Protein AF-A0A843L4I6-F1 (afdb_monomer)

pLDDT: mean 90.09, std 7.38, range [61.28, 97.88]

Structure (mmCIF, N/CA/C/O backbone):
data_AF-A0A843L4I6-F1
#
_entry.id   AF-A0A843L4I6-F1
#
loop_
_atom_site.group_PDB
_atom_site.id
_atom_site.type_symbol
_atom_site.label_atom_id
_atom_site.label_alt_id
_atom_site.label_comp_id
_atom_site.label_asym_id
_atom_site.label_entity_id
_atom_site.label_seq_id
_atom_site.pdbx_PDB_ins_code
_atom_site.Cartn_x
_atom_site.Cartn_y
_atom_site.Cartn_z
_atom_site.occupancy
_atom_site.B_iso_or_equiv
_atom_site.auth_seq_id
_atom_site.auth_comp_id
_atom_site.auth_asym_id
_atom_site.auth_atom_id
_atom_site.pdbx_PDB_model_num
ATOM 1 N N . GLU A 1 1 ? 0.177 -5.993 15.134 1.00 61.28 1 GLU A N 1
ATOM 2 C CA . GLU A 1 1 ? -0.656 -5.266 16.119 1.00 61.28 1 GLU A CA 1
ATOM 3 C C . GLU A 1 1 ? 0.124 -4.258 16.969 1.00 61.28 1 GLU A C 1
ATOM 5 O O . GLU A 1 1 ? -0.193 -3.080 1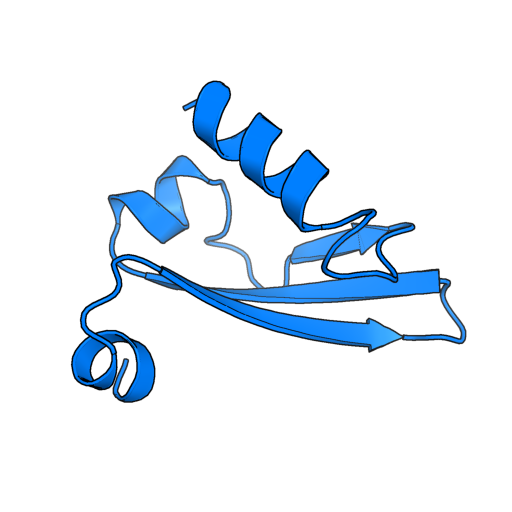6.912 1.00 61.28 1 GLU A O 1
ATOM 10 N N . ARG A 1 2 ? 1.198 -4.669 17.665 1.00 82.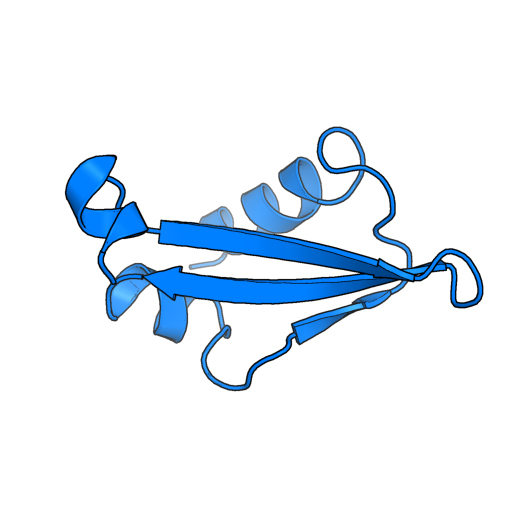94 2 ARG A N 1
ATOM 11 C CA . ARG A 1 2 ? 1.977 -3.799 18.576 1.00 82.94 2 ARG A CA 1
ATOM 12 C C . ARG A 1 2 ? 2.410 -2.446 17.985 1.00 82.94 2 ARG A C 1
ATOM 14 O O . ARG A 1 2 ? 2.239 -1.427 18.641 1.00 82.94 2 ARG A O 1
ATOM 21 N N . LEU A 1 3 ? 2.940 -2.427 16.756 1.00 86.06 3 LEU A N 1
ATOM 22 C CA . LEU A 1 3 ? 3.363 -1.185 16.087 1.00 86.06 3 LEU A CA 1
ATOM 23 C C . LEU A 1 3 ? 2.171 -0.281 15.746 1.00 86.06 3 LEU A C 1
ATOM 25 O O . LEU A 1 3 ? 2.197 0.902 16.053 1.00 86.06 3 LEU A O 1
ATOM 29 N N . ARG A 1 4 ? 1.100 -0.843 15.180 1.00 88.38 4 ARG A N 1
ATOM 30 C CA . ARG A 1 4 ? -0.114 -0.097 14.826 1.00 88.38 4 ARG A CA 1
ATOM 31 C C . ARG A 1 4 ? -0.675 0.666 16.034 1.00 88.38 4 ARG A C 1
ATOM 33 O O . ARG A 1 4 ? -0.909 1.866 15.941 1.00 88.38 4 ARG A O 1
ATOM 40 N N . THR A 1 5 ? -0.810 -0.019 17.171 1.00 85.88 5 THR A N 1
ATOM 41 C CA . THR A 1 5 ? -1.290 0.581 18.425 1.00 85.88 5 THR A CA 1
ATOM 42 C C . THR A 1 5 ? -0.317 1.623 18.971 1.00 85.88 5 THR A C 1
ATOM 44 O O . THR A 1 5 ? -0.750 2.690 19.388 1.00 85.88 5 THR A O 1
ATOM 47 N N . ALA A 1 6 ? 0.993 1.354 18.934 1.00 91.06 6 ALA A N 1
ATOM 48 C CA . ALA A 1 6 ? 2.004 2.289 19.430 1.00 91.06 6 ALA A CA 1
ATOM 49 C C . ALA A 1 6 ? 2.040 3.610 18.642 1.00 91.06 6 ALA A C 1
ATOM 51 O O . ALA A 1 6 ? 2.274 4.662 19.227 1.00 91.06 6 ALA A O 1
ATOM 52 N N . PHE A 1 7 ? 1.799 3.555 17.331 1.00 88.88 7 PHE A N 1
ATOM 53 C CA . PHE A 1 7 ? 1.773 4.736 16.466 1.00 88.88 7 PHE A CA 1
ATOM 54 C C . PHE A 1 7 ? 0.381 5.370 16.329 1.00 88.88 7 PHE A C 1
ATOM 56 O O . PHE A 1 7 ? 0.267 6.413 15.694 1.00 88.88 7 PHE A O 1
ATOM 63 N N . GLY A 1 8 ? -0.665 4.769 16.910 1.00 89.12 8 GLY A N 1
ATOM 64 C CA . GLY A 1 8 ? -2.032 5.292 16.837 1.00 89.12 8 GLY A CA 1
ATOM 65 C C . GLY A 1 8 ? -2.569 5.396 15.406 1.00 89.12 8 GLY A C 1
ATOM 66 O O . GLY A 1 8 ? -3.260 6.357 15.090 1.00 89.12 8 GLY A O 1
ATOM 67 N N . VAL A 1 9 ? -2.213 4.446 14.535 1.00 89.25 9 VAL A N 1
ATOM 68 C CA . VAL A 1 9 ? -2.610 4.450 13.116 1.00 89.25 9 VAL A CA 1
ATOM 69 C C . VAL A 1 9 ? -3.666 3.387 12.817 1.00 89.25 9 VAL A C 1
ATOM 71 O O . VAL A 1 9 ? -3.680 2.312 13.421 1.00 89.25 9 VAL A O 1
ATOM 74 N N . ASP A 1 10 ? -4.524 3.653 11.835 1.00 86.62 10 ASP A N 1
ATOM 75 C CA . ASP A 1 10 ? -5.544 2.694 11.379 1.00 86.62 10 ASP A CA 1
ATOM 76 C C . ASP A 1 10 ? -4.914 1.532 10.601 1.00 86.62 10 ASP A C 1
ATOM 78 O O . ASP A 1 10 ? -5.327 0.377 10.712 1.00 86.62 10 ASP A O 1
ATOM 82 N N . CYS A 1 11 ? -3.842 1.843 9.870 1.00 88.62 11 CYS A N 1
ATOM 83 C CA . CYS A 1 11 ? -3.104 0.928 9.017 1.00 88.62 11 CYS A CA 1
ATOM 84 C C . CYS A 1 11 ? -1.600 1.047 9.247 1.00 88.62 11 CYS A C 1
ATOM 86 O O . CYS A 1 11 ? -1.049 2.145 9.325 1.00 88.62 11 CYS A O 1
ATOM 88 N N . PHE A 1 12 ? -0.914 -0.088 9.241 1.00 92.50 12 PHE A N 1
ATOM 89 C CA . PHE A 1 12 ? 0.535 -0.171 9.179 1.00 92.50 12 PHE A CA 1
ATOM 90 C C . PHE A 1 12 ? 0.937 -1.072 8.012 1.00 92.50 12 PHE A C 1
ATOM 92 O O . PHE A 1 12 ? 0.445 -2.193 7.906 1.00 92.50 12 PHE A O 1
ATOM 99 N N . PHE A 1 13 ? 1.842 -0.599 7.156 1.00 92.69 13 PHE A N 1
ATOM 100 C CA . PHE A 1 13 ? 2.284 -1.319 5.962 1.00 92.69 13 PHE A CA 1
ATOM 101 C C . PHE A 1 13 ? 3.778 -1.620 6.016 1.00 92.69 13 PHE A C 1
ATOM 103 O O . PHE A 1 13 ? 4.570 -0.772 6.430 1.00 92.69 13 PHE A O 1
ATOM 110 N N . ALA A 1 14 ? 4.162 -2.799 5.538 1.00 94.94 14 ALA A N 1
ATOM 111 C CA . ALA A 1 14 ? 5.546 -3.167 5.284 1.00 94.94 14 ALA A CA 1
ATOM 112 C C . ALA A 1 14 ? 5.699 -3.550 3.808 1.00 94.94 14 ALA A C 1
ATOM 114 O O . ALA A 1 14 ? 4.951 -4.382 3.302 1.00 94.94 14 ALA A O 1
ATOM 115 N N . LEU A 1 15 ? 6.659 -2.920 3.131 1.00 96.12 15 LEU A N 1
ATOM 116 C CA . LEU A 1 15 ? 7.023 -3.211 1.747 1.00 96.12 15 LEU A CA 1
ATOM 117 C C . LEU A 1 15 ? 8.358 -3.950 1.743 1.00 96.12 15 LEU A C 1
ATOM 119 O O . LEU A 1 15 ? 9.360 -3.409 2.214 1.00 96.12 15 LEU A O 1
ATOM 123 N N . PHE A 1 16 ? 8.365 -5.158 1.192 1.00 97.56 16 PHE A N 1
ATOM 124 C CA . PHE A 1 16 ? 9.575 -5.930 0.940 1.00 97.56 16 PHE A CA 1
ATOM 125 C C . PHE A 1 16 ? 9.884 -5.857 -0.548 1.00 97.56 16 PHE A C 1
ATOM 127 O O . PHE A 1 16 ? 9.199 -6.461 -1.364 1.00 97.56 16 PHE A O 1
ATOM 134 N N . THR A 1 17 ? 10.881 -5.057 -0.912 1.00 97.38 17 THR A N 1
ATOM 135 C CA . THR A 1 17 ? 11.232 -4.816 -2.313 1.00 97.38 17 THR A CA 1
ATOM 136 C C . THR A 1 17 ? 12.208 -5.869 -2.822 1.00 97.38 17 THR A C 1
ATOM 138 O O . THR A 1 17 ? 13.306 -6.008 -2.283 1.00 97.38 17 THR A O 1
ATOM 141 N N . ASN A 1 18 ? 11.834 -6.558 -3.899 1.00 96.75 18 ASN A N 1
ATOM 142 C CA . ASN A 1 18 ? 12.713 -7.434 -4.657 1.00 96.75 18 ASN A CA 1
ATOM 143 C C . ASN A 1 18 ? 13.244 -6.703 -5.899 1.00 96.75 18 ASN A C 1
ATOM 145 O O . ASN A 1 18 ? 12.530 -6.486 -6.878 1.00 96.75 18 ASN A O 1
ATOM 149 N N . ILE A 1 19 ? 14.530 -6.357 -5.866 1.00 95.94 19 ILE A N 1
ATOM 150 C CA . ILE A 1 19 ? 15.216 -5.679 -6.973 1.00 95.94 19 ILE A CA 1
ATOM 151 C C . ILE A 1 19 ? 15.414 -6.565 -8.206 1.00 95.94 19 ILE A C 1
ATOM 153 O O . ILE A 1 19 ? 15.513 -6.037 -9.307 1.00 95.94 19 ILE A O 1
ATOM 157 N N . PHE A 1 20 ? 15.461 -7.890 -8.045 1.00 97.25 20 PHE A N 1
ATOM 158 C CA . PHE A 1 20 ? 15.643 -8.814 -9.168 1.00 97.25 20 PHE A CA 1
ATOM 159 C C . PHE A 1 20 ? 14.362 -8.979 -9.980 1.00 97.25 20 PHE A C 1
ATOM 161 O O . PHE A 1 20 ? 14.415 -9.205 -11.185 1.00 97.25 20 PHE A O 1
ATOM 168 N N . GLU A 1 21 ? 13.215 -8.837 -9.323 1.00 96.56 21 GLU A N 1
ATOM 169 C CA . GLU A 1 21 ? 11.903 -9.009 -9.941 1.00 96.56 21 GLU A CA 1
ATOM 170 C C . GLU A 1 21 ? 11.190 -7.676 -10.209 1.00 96.56 21 GLU A C 1
ATOM 172 O O . GLU A 1 21 ? 10.078 -7.677 -10.721 1.00 96.56 21 GLU A O 1
ATOM 177 N N . ASN A 1 22 ? 11.819 -6.537 -9.891 1.00 97.12 22 ASN A N 1
ATOM 178 C CA . ASN A 1 22 ? 11.237 -5.196 -10.032 1.00 97.12 22 ASN A CA 1
ATOM 179 C C . ASN A 1 22 ? 9.840 -5.064 -9.397 1.00 97.12 22 ASN A C 1
ATOM 181 O O . ASN A 1 22 ? 8.918 -4.504 -9.995 1.00 97.12 22 ASN A O 1
ATOM 185 N N . ALA A 1 23 ? 9.684 -5.576 -8.177 1.00 97.50 23 ALA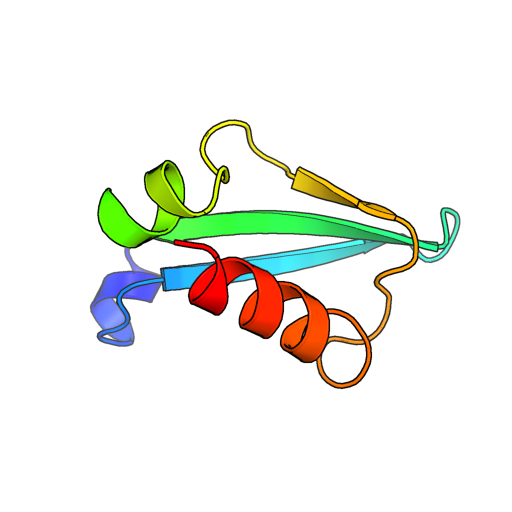 A N 1
ATOM 186 C CA . ALA A 1 23 ? 8.411 -5.567 -7.471 1.00 97.50 23 ALA A CA 1
ATOM 187 C C . ALA A 1 23 ? 8.579 -5.451 -5.951 1.00 97.50 23 ALA A C 1
ATOM 189 O O . ALA A 1 23 ? 9.662 -5.666 -5.400 1.00 97.50 23 ALA A O 1
ATOM 190 N N . SER A 1 24 ? 7.476 -5.165 -5.259 1.00 97.88 24 SER A N 1
ATOM 191 C CA . SER A 1 24 ? 7.397 -5.227 -3.797 1.00 97.88 24 SER A CA 1
ATOM 192 C C . SER A 1 24 ? 6.281 -6.148 -3.331 1.00 97.88 24 SER A C 1
ATOM 194 O O . SER A 1 24 ? 5.182 -6.114 -3.875 1.00 97.88 24 SER A O 1
ATOM 196 N N . ASP A 1 25 ? 6.524 -6.876 -2.249 1.00 97.56 25 ASP A N 1
ATOM 197 C CA . ASP A 1 25 ? 5.495 -7.590 -1.501 1.00 97.56 25 ASP A CA 1
ATOM 198 C C . ASP A 1 25 ? 4.992 -6.710 -0.352 1.00 97.56 25 ASP A C 1
ATOM 200 O O . ASP A 1 25 ? 5.770 -6.234 0.482 1.00 97.56 25 ASP A O 1
ATOM 204 N N . LEU A 1 26 ? 3.684 -6.452 -0.334 1.00 95.50 26 LEU A N 1
ATOM 205 C CA . LEU A 1 26 ? 3.021 -5.623 0.665 1.00 95.50 26 LEU A CA 1
ATOM 206 C C . LEU A 1 26 ? 2.377 -6.493 1.745 1.00 95.50 26 LEU A C 1
ATOM 208 O O . LEU A 1 26 ? 1.475 -7.284 1.466 1.00 95.50 26 LEU A O 1
ATOM 212 N N . PHE A 1 27 ? 2.773 -6.249 2.989 1.00 94.81 27 PHE A N 1
ATOM 213 C CA . PHE A 1 27 ? 2.065 -6.705 4.180 1.00 94.81 27 PHE A CA 1
ATOM 214 C C . PHE A 1 27 ? 1.351 -5.527 4.841 1.00 94.81 27 PHE A C 1
ATOM 216 O O . PHE A 1 27 ? 1.868 -4.407 4.877 1.00 94.81 27 PHE A O 1
ATOM 223 N N . ALA A 1 28 ? 0.173 -5.786 5.392 1.00 92.62 28 ALA A N 1
ATOM 224 C CA . ALA A 1 28 ? -0.704 -4.816 6.016 1.00 92.62 28 ALA A CA 1
ATOM 225 C C . ALA A 1 28 ? -1.198 -5.332 7.371 1.00 92.62 28 ALA A C 1
ATOM 227 O O . ALA A 1 28 ? -1.697 -6.447 7.500 1.00 92.62 28 ALA A O 1
ATOM 228 N N . ALA A 1 29 ? -1.110 -4.487 8.390 1.00 91.50 29 ALA A N 1
ATOM 229 C CA . ALA A 1 29 ? -1.763 -4.693 9.670 1.00 91.50 29 ALA A CA 1
ATOM 230 C C . ALA A 1 29 ? -2.696 -3.511 9.920 1.00 91.50 29 ALA A C 1
ATOM 232 O O . ALA A 1 29 ? -2.236 -2.381 10.062 1.00 91.50 29 ALA A O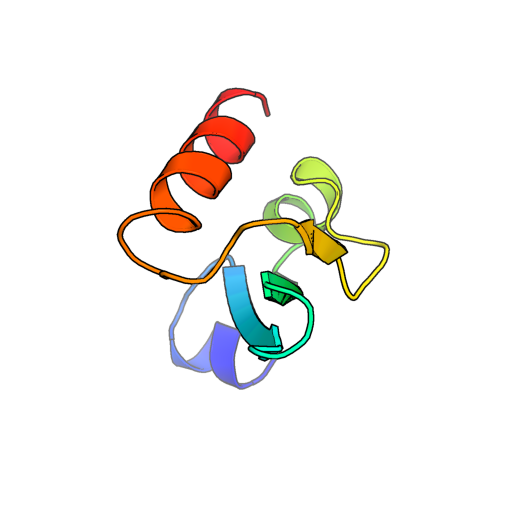 1
ATOM 233 N N . GLY A 1 30 ? -3.993 -3.764 10.003 1.00 87.81 30 GLY A N 1
ATOM 234 C CA . GLY A 1 30 ? -4.992 -2.724 10.198 1.00 87.81 30 GLY A CA 1
ATOM 235 C C . GLY A 1 30 ? -6.278 -3.283 10.774 1.00 87.81 30 GLY A C 1
ATOM 236 O O . GLY A 1 30 ? -6.389 -4.490 10.985 1.00 87.81 30 GLY A O 1
ATOM 237 N N . ASP A 1 31 ? -7.223 -2.397 11.054 1.00 84.12 31 ASP A N 1
ATOM 238 C CA . ASP A 1 31 ? -8.587 -2.807 11.367 1.00 84.12 31 ASP A CA 1
ATOM 239 C C . ASP A 1 31 ? -9.301 -3.398 10.133 1.00 84.12 31 ASP A C 1
ATOM 241 O O . ASP A 1 31 ? -8.743 -3.497 9.033 1.00 84.12 31 ASP A O 1
ATOM 245 N N . ASP A 1 32 ? -10.556 -3.807 10.311 1.00 78.75 32 ASP A N 1
ATOM 246 C CA . ASP A 1 32 ? -11.347 -4.400 9.232 1.00 78.75 32 ASP A CA 1
ATOM 247 C C . ASP A 1 32 ? -11.578 -3.411 8.072 1.00 78.75 32 ASP A C 1
ATOM 249 O O . ASP A 1 32 ? -11.613 -3.808 6.908 1.00 78.75 32 ASP A O 1
ATOM 253 N N . GLY A 1 33 ? -11.681 -2.110 8.366 1.00 74.38 33 GLY A N 1
ATOM 254 C CA . GLY A 1 33 ? -11.789 -1.062 7.352 1.00 74.38 33 GLY A CA 1
ATOM 255 C C . GLY A 1 33 ? -10.537 -0.979 6.482 1.00 74.38 33 GLY A C 1
ATOM 256 O O . GLY A 1 33 ? -10.632 -0.884 5.260 1.00 74.38 33 GLY A O 1
ATOM 257 N N . CYS A 1 34 ? -9.373 -1.086 7.111 1.00 82.44 34 CYS A N 1
ATOM 258 C CA . CYS A 1 34 ? -8.073 -1.043 6.474 1.00 82.44 34 CYS A CA 1
ATOM 259 C C . CYS A 1 34 ? -7.778 -2.295 5.641 1.00 82.44 34 CYS A C 1
ATOM 261 O O . CYS A 1 34 ? -7.430 -2.200 4.469 1.00 82.44 34 CYS A O 1
ATOM 263 N N . VAL A 1 35 ? -7.887 -3.485 6.231 1.00 86.06 35 VAL A N 1
ATOM 264 C CA . VAL A 1 35 ? -7.419 -4.718 5.578 1.00 86.06 35 VAL A CA 1
ATOM 265 C C . VAL A 1 35 ? -8.455 -5.238 4.588 1.00 86.06 35 VAL A C 1
ATOM 267 O O . VAL A 1 35 ? -8.117 -5.637 3.474 1.00 86.06 35 VAL A O 1
ATOM 270 N N . SER A 1 36 ? -9.730 -5.211 4.967 1.00 80.69 36 SER A N 1
ATOM 271 C CA . SER A 1 36 ? -10.788 -5.860 4.195 1.00 80.69 36 SER A CA 1
ATOM 272 C C . SER A 1 36 ? -11.247 -5.000 3.028 1.00 80.69 36 SER A C 1
ATOM 274 O O . SER A 1 36 ? -11.373 -5.507 1.915 1.00 80.69 36 SER A O 1
ATOM 276 N N . ARG A 1 37 ? -11.443 -3.693 3.242 1.00 80.62 37 ARG A N 1
ATOM 277 C CA . ARG A 1 37 ? -11.941 -2.820 2.173 1.00 80.62 37 ARG A 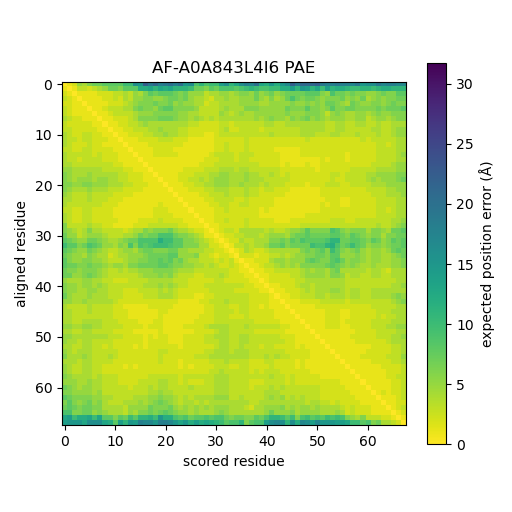CA 1
ATOM 278 C C . ARG A 1 37 ? -10.887 -2.479 1.119 1.00 80.62 37 ARG A C 1
ATOM 280 O O . ARG A 1 37 ? -11.239 -2.235 -0.027 1.00 80.62 37 ARG A O 1
ATOM 287 N N . LEU A 1 38 ? -9.602 -2.508 1.482 1.00 83.81 38 LEU A N 1
ATOM 288 C CA . LEU A 1 38 ? -8.497 -2.309 0.537 1.00 83.81 38 LEU A CA 1
ATOM 289 C C . LEU A 1 38 ? -8.075 -3.597 -0.187 1.00 83.81 38 LEU A C 1
ATOM 291 O O . LEU A 1 38 ? -7.115 -3.563 -0.954 1.00 83.81 38 LEU A O 1
ATOM 295 N N . GLY A 1 39 ? -8.762 -4.723 0.045 1.00 86.56 39 GLY A N 1
ATOM 296 C CA . GLY A 1 39 ? -8.433 -6.002 -0.592 1.00 86.56 39 GLY A CA 1
ATOM 297 C C . GLY A 1 39 ? -7.077 -6.565 -0.157 1.00 86.56 39 GLY A C 1
ATOM 298 O O . GLY A 1 39 ? -6.389 -7.191 -0.953 1.00 86.56 39 GLY A O 1
ATOM 299 N N . LEU A 1 40 ? -6.673 -6.323 1.094 1.00 89.94 40 LEU A N 1
ATOM 300 C CA . LEU A 1 40 ? -5.369 -6.706 1.648 1.00 89.94 40 LEU A CA 1
ATOM 301 C C . LEU A 1 40 ? -5.465 -7.900 2.611 1.00 89.94 40 LEU A C 1
ATOM 303 O O . LEU A 1 40 ? -4.590 -8.078 3.457 1.00 89.94 40 LEU A O 1
ATOM 307 N N . ARG A 1 41 ? -6.545 -8.691 2.543 1.00 89.12 41 ARG A N 1
ATOM 308 C CA . ARG A 1 41 ? -6.731 -9.882 3.394 1.00 89.12 41 ARG A CA 1
ATOM 309 C C . ARG A 1 41 ? -5.762 -11.001 3.033 1.00 89.12 41 ARG A C 1
ATOM 311 O O . ARG A 1 41 ? -5.137 -11.566 3.926 1.00 89.12 41 ARG A O 1
ATOM 318 N N . ASP A 1 42 ? -5.617 -11.273 1.742 1.00 91.75 42 ASP A N 1
ATOM 319 C CA . ASP A 1 42 ? -4.705 -12.294 1.237 1.00 91.75 42 ASP A CA 1
ATOM 320 C C . ASP A 1 42 ? -3.311 -11.678 1.104 1.00 91.75 42 ASP A C 1
ATOM 322 O O . ASP A 1 42 ? -3.051 -10.875 0.208 1.00 91.75 42 ASP A O 1
ATOM 326 N N . GLN A 1 43 ? -2.435 -11.991 2.059 1.00 93.00 43 GLN A N 1
ATOM 327 C CA . GLN A 1 43 ? -1.101 -11.399 2.165 1.00 93.00 43 GLN A CA 1
ATOM 328 C C . GLN A 1 43 ? 0.012 -12.439 1.972 1.00 93.00 43 GLN A C 1
ATOM 330 O O . GLN A 1 43 ? -0.138 -13.572 2.433 1.00 93.00 43 GLN A O 1
ATOM 335 N N . PRO A 1 44 ? 1.161 -12.045 1.386 1.00 95.69 44 PRO A N 1
ATOM 336 C CA . PRO A 1 44 ? 1.456 -10.703 0.874 1.00 95.69 44 PRO A CA 1
ATOM 337 C C . PRO A 1 44 ? 0.707 -10.367 -0.417 1.00 95.69 44 PRO A C 1
ATOM 339 O O . PRO A 1 44 ? 0.433 -11.236 -1.240 1.00 95.69 44 PRO A O 1
ATOM 342 N N . VAL A 1 45 ? 0.445 -9.075 -0.624 1.00 93.88 45 VAL A N 1
ATOM 343 C CA . VAL A 1 45 ? -0.026 -8.571 -1.917 1.00 93.88 45 VAL A CA 1
ATOM 344 C C . VAL A 1 45 ? 1.180 -8.194 -2.760 1.00 93.88 45 VAL A C 1
ATOM 346 O O . VAL A 1 45 ? 1.908 -7.252 -2.437 1.00 93.88 45 VAL A O 1
ATOM 349 N N . ARG A 1 46 ? 1.369 -8.908 -3.866 1.00 95.38 46 ARG A N 1
ATOM 350 C CA . ARG A 1 46 ? 2.422 -8.618 -4.835 1.00 95.38 46 ARG A CA 1
ATOM 351 C C . ARG A 1 46 ? 2.113 -7.334 -5.605 1.00 95.38 46 ARG A C 1
ATOM 353 O O . ARG A 1 46 ? 1.050 -7.185 -6.210 1.00 95.38 46 ARG A O 1
ATOM 360 N N . LEU A 1 47 ? 3.055 -6.400 -5.614 1.00 94.81 47 LEU A N 1
ATOM 361 C CA . LEU A 1 47 ? 2.968 -5.130 -6.323 1.00 94.81 47 LEU A CA 1
ATOM 362 C C . LEU A 1 47 ? 4.036 -5.059 -7.417 1.00 94.81 47 LEU A C 1
ATOM 364 O O . LEU A 1 47 ? 5.124 -4.521 -7.213 1.00 94.81 47 LEU A O 1
ATOM 368 N N . GLU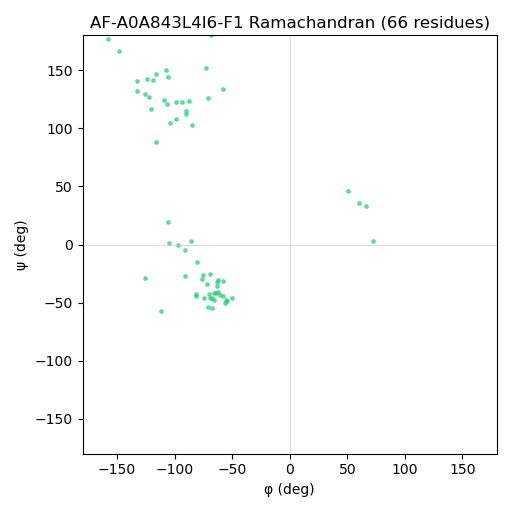 A 1 48 ? 3.685 -5.561 -8.598 1.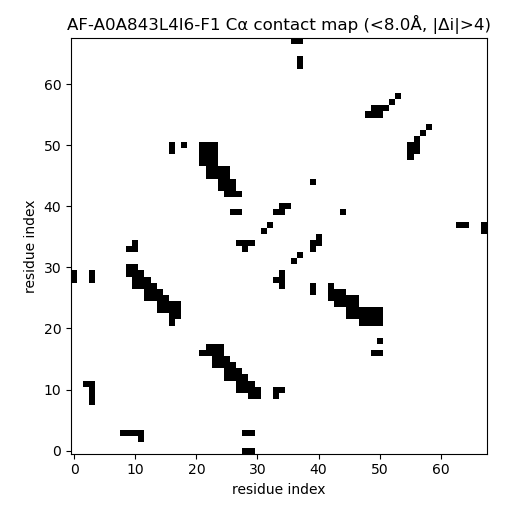00 96.31 48 GLU A N 1
ATOM 369 C CA . GLU A 1 48 ? 4.533 -5.468 -9.790 1.00 96.31 48 GLU A CA 1
ATOM 370 C C . GLU A 1 48 ? 4.864 -4.008 -10.136 1.00 96.31 48 GLU A C 1
ATOM 372 O O . GLU A 1 48 ? 3.982 -3.137 -10.118 1.00 96.31 48 GLU A O 1
ATOM 377 N N . GLY A 1 49 ? 6.140 -3.738 -10.426 1.00 96.12 49 GLY A N 1
ATOM 378 C CA . GLY A 1 49 ? 6.652 -2.418 -10.804 1.00 96.12 49 GLY A CA 1
ATOM 379 C C . GLY A 1 49 ? 6.727 -1.393 -9.670 1.00 96.12 49 GLY A C 1
ATOM 380 O O . GLY A 1 49 ? 7.069 -0.240 -9.921 1.00 96.12 49 GLY A O 1
ATOM 381 N N . VAL A 1 50 ? 6.395 -1.766 -8.429 1.00 96.56 50 VAL A N 1
ATOM 382 C CA . VAL A 1 50 ? 6.507 -0.871 -7.271 1.00 96.56 50 VAL A CA 1
ATOM 383 C C . VAL A 1 50 ? 7.890 -1.025 -6.660 1.00 96.56 50 VAL A C 1
ATOM 385 O O . VAL A 1 50 ? 8.196 -2.062 -6.087 1.00 96.56 50 VAL A O 1
ATOM 388 N N . MET A 1 51 ? 8.707 0.024 -6.755 1.00 97.19 51 MET A N 1
ATOM 389 C CA . MET A 1 51 ? 10.078 0.037 -6.229 1.00 97.19 51 MET A CA 1
ATOM 390 C C . MET A 1 51 ? 10.325 1.217 -5.286 1.00 97.19 51 MET A C 1
ATOM 392 O O . MET A 1 51 ? 11.128 1.137 -4.357 1.00 97.19 51 MET A O 1
ATOM 396 N N . SER A 1 52 ? 9.606 2.319 -5.493 1.00 96.50 52 SER A N 1
ATOM 397 C CA . SER A 1 52 ? 9.682 3.547 -4.716 1.00 96.50 52 SER A CA 1
ATOM 398 C C . SER A 1 52 ? 8.432 3.743 -3.871 1.00 96.50 52 SER A C 1
ATOM 400 O O . SER A 1 52 ? 7.313 3.871 -4.378 1.00 96.50 52 SER A O 1
ATOM 402 N N . ARG A 1 53 ? 8.627 3.904 -2.556 1.00 95.88 53 ARG A N 1
ATOM 403 C CA . ARG A 1 53 ? 7.536 4.275 -1.644 1.00 95.88 53 ARG A CA 1
ATOM 404 C C . ARG A 1 53 ? 6.848 5.569 -2.093 1.00 95.88 53 ARG A C 1
ATOM 406 O O . ARG A 1 53 ? 5.625 5.634 -2.135 1.00 95.88 53 ARG A O 1
ATOM 413 N N . LYS A 1 54 ? 7.628 6.609 -2.406 1.00 96.06 54 LYS A N 1
ATOM 414 C CA . LYS A 1 54 ? 7.107 7.950 -2.719 1.00 96.06 54 LYS A CA 1
ATOM 415 C C . LYS A 1 54 ? 6.470 8.009 -4.107 1.00 96.06 54 LYS A C 1
ATOM 417 O O . LYS A 1 54 ? 5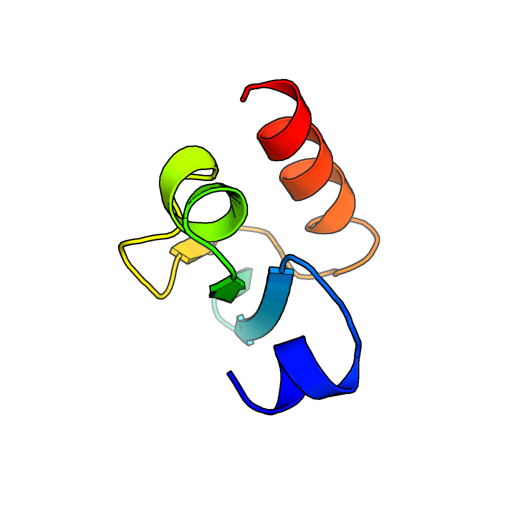.399 8.589 -4.240 1.00 96.06 54 LYS A O 1
ATOM 422 N N . ASN A 1 55 ? 7.143 7.458 -5.114 1.00 95.94 55 ASN A N 1
ATOM 423 C CA . ASN A 1 55 ? 6.761 7.674 -6.510 1.00 95.94 55 ASN A CA 1
ATOM 424 C C . ASN A 1 55 ? 5.788 6.609 -7.030 1.00 95.94 55 ASN A C 1
ATOM 426 O O . ASN A 1 55 ? 4.974 6.930 -7.891 1.00 95.94 55 ASN A O 1
ATOM 430 N N . ASP A 1 56 ? 5.811 5.394 -6.471 1.00 96.12 56 ASP A N 1
ATOM 431 C CA . ASP A 1 56 ? 5.010 4.279 -6.990 1.00 96.12 56 ASP A CA 1
ATOM 432 C C . ASP A 1 56 ? 3.911 3.892 -5.998 1.00 96.12 56 ASP A C 1
ATOM 434 O O . ASP A 1 56 ? 2.717 3.939 -6.316 1.00 96.12 56 ASP A O 1
ATOM 438 N N . PHE A 1 57 ? 4.305 3.559 -4.763 1.00 95.44 57 PHE A N 1
ATOM 439 C CA . PHE A 1 57 ? 3.378 3.023 -3.769 1.00 95.44 57 PHE A CA 1
ATOM 440 C C . PHE A 1 57 ? 2.344 4.052 -3.312 1.00 95.44 57 PHE A C 1
ATOM 442 O O . PHE A 1 57 ? 1.153 3.782 -3.419 1.00 95.44 57 PHE A O 1
ATOM 449 N N . ILE A 1 58 ? 2.757 5.235 -2.836 1.00 94.69 58 ILE A N 1
ATOM 450 C CA . ILE A 1 58 ? 1.819 6.245 -2.311 1.00 94.69 58 ILE A CA 1
ATOM 451 C C . ILE A 1 58 ? 0.771 6.668 -3.359 1.00 94.69 58 ILE A C 1
ATOM 453 O O . ILE A 1 58 ? -0.415 6.691 -3.021 1.00 94.69 58 ILE A O 1
ATOM 457 N N . PRO A 1 59 ? 1.124 6.929 -4.635 1.00 93.31 59 PRO A N 1
ATOM 458 C CA . PRO A 1 59 ? 0.124 7.196 -5.667 1.00 93.31 59 PRO A CA 1
ATOM 459 C C . PRO A 1 59 ? -0.832 6.024 -5.923 1.00 93.31 59 PRO A C 1
ATOM 461 O O . PRO A 1 59 ? -2.031 6.255 -6.097 1.00 93.31 59 PRO A O 1
ATOM 464 N N . LYS A 1 60 ? -0.336 4.776 -5.940 1.00 89.69 60 LYS A N 1
ATOM 465 C CA . LYS A 1 60 ? -1.168 3.570 -6.110 1.00 89.69 60 LYS A CA 1
ATOM 466 C C . LYS A 1 60 ? -2.112 3.375 -4.923 1.00 89.69 60 LYS A C 1
ATOM 468 O O . LYS A 1 60 ? -3.314 3.239 -5.124 1.00 89.69 60 LYS A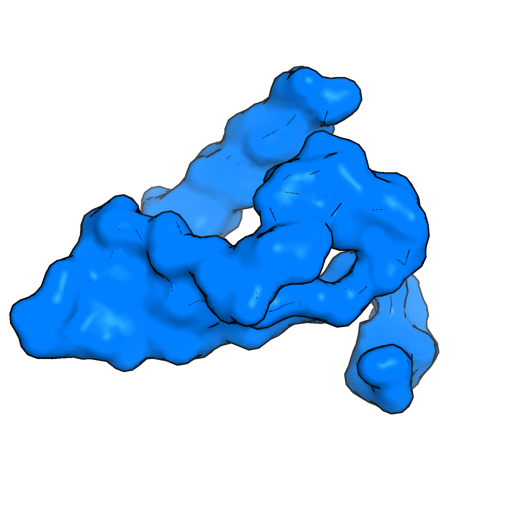 O 1
ATOM 473 N N . PHE A 1 61 ? -1.586 3.470 -3.709 1.00 89.19 61 PHE A N 1
ATOM 474 C CA . PHE A 1 61 ? -2.337 3.368 -2.464 1.00 89.19 61 PHE A CA 1
ATOM 475 C C . PHE A 1 61 ? -3.407 4.459 -2.342 1.00 89.19 61 PHE A C 1
ATOM 477 O O . PHE A 1 61 ? -4.560 4.178 -2.027 1.00 89.19 61 PHE A O 1
ATOM 484 N N . GLY A 1 62 ? -3.071 5.703 -2.693 1.00 88.81 62 GLY A N 1
ATOM 485 C CA . GLY A 1 62 ? -4.037 6.799 -2.709 1.00 88.81 62 GLY A CA 1
ATOM 486 C C . GLY A 1 62 ? -5.184 6.583 -3.702 1.00 88.81 62 GLY A C 1
ATOM 487 O O . GLY A 1 62 ? -6.293 7.045 -3.450 1.00 88.81 62 GLY A O 1
ATOM 488 N N . ARG A 1 63 ? -4.954 5.879 -4.822 1.00 87.00 63 ARG A N 1
ATOM 489 C CA . ARG A 1 63 ? -6.042 5.468 -5.728 1.00 87.00 63 ARG A CA 1
ATOM 490 C C . ARG A 1 63 ? -6.922 4.395 -5.101 1.00 87.00 63 ARG A C 1
ATOM 492 O O . ARG A 1 63 ? -8.132 4.534 -5.198 1.00 87.00 63 ARG A O 1
ATOM 499 N N . MET A 1 64 ? -6.328 3.400 -4.438 1.00 82.81 64 MET A N 1
ATOM 500 C CA . MET A 1 64 ? -7.081 2.356 -3.734 1.00 82.81 64 MET A CA 1
ATOM 501 C C . MET A 1 64 ? -8.031 2.983 -2.714 1.00 82.81 64 MET A C 1
ATOM 503 O O . MET A 1 64 ? -9.222 2.743 -2.803 1.00 82.81 64 MET A O 1
ATOM 507 N N . LEU A 1 65 ? -7.540 3.885 -1.853 1.00 82.44 65 LEU A N 1
ATOM 508 C CA . LEU A 1 65 ? -8.360 4.575 -0.845 1.00 82.44 65 LEU A CA 1
ATOM 509 C C . LEU A 1 65 ? -9.539 5.375 -1.419 1.00 82.44 65 LEU A C 1
ATOM 511 O O . LEU A 1 65 ? -10.548 5.523 -0.745 1.00 82.44 65 LEU A O 1
ATOM 515 N N . ARG A 1 66 ? -9.416 5.919 -2.636 1.00 84.31 66 ARG A N 1
ATOM 516 C CA . ARG A 1 66 ? -10.497 6.683 -3.287 1.00 84.31 66 ARG A CA 1
ATOM 517 C C . ARG A 1 66 ? -11.558 5.806 -3.951 1.00 84.31 66 ARG A C 1
ATOM 519 O O . ARG A 1 66 ? -12.585 6.334 -4.360 1.00 84.31 66 ARG A O 1
ATOM 526 N N . GLN A 1 67 ? -11.273 4.522 -4.147 1.00 75.56 67 GLN A N 1
ATOM 527 C CA . GLN A 1 67 ? -12.171 3.562 -4.795 1.00 75.56 67 GLN A CA 1
ATOM 528 C C . GLN A 1 67 ? -12.982 2.738 -3.786 1.00 75.56 67 GLN A C 1
ATOM 530 O O . GLN A 1 67 ? -13.768 1.889 -4.203 1.00 75.56 67 GLN A O 1
ATOM 535 N N . VAL A 1 68 ? -12.772 2.984 -2.490 1.00 67.12 68 VAL A N 1
ATOM 536 C CA . VAL A 1 68 ? -13.480 2.351 -1.374 1.00 67.12 68 VAL A CA 1
ATOM 537 C C . VAL A 1 68 ? -14.642 3.210 -0.900 1.00 67.12 68 VAL A C 1
ATOM 539 O O . VAL A 1 68 ? -14.464 4.447 -0.856 1.00 67.12 68 VAL A O 1
#

Foldseek 3Di:
DVVCVVVVHQKDWDWDDDPVQQWTFIAMDHPCCPCVQLVNVPGRDIGHNDDDCPPRVVVVVVVSVVVD

Secondary structure (DSSP, 8-state):
-HHHHHHT-SEEEEEEEETTTTEEEEEEEE-HHHHHHTT-SSSSEEEET---IIIIIHHHHHHHHHT-

Nearest PDB structures (foldseek):
  2eb0-assembly1_A  TM=7.756E-01  e=1.618E-04  Methanocaldococcus jannaschii DSM 2661
  1wpp-assembly1_B  TM=7.837E-01  e=7.883E-04  Streptococcus gordonii str. Challis
  1k20-assembly1_B  TM=7.709E-01  e=1.629E-03  Streptococcus gordonii
  1i74-assembly1_B  TM=7.876E-01  e=1.985E-03  Streptococcus mutans
  2enx-assembly1_A  TM=7.525E-01  e=3.366E-03  Streptococcus agalactiae A909

Mean predicted aligned error: 3.62 Å

Radius of gyration: 12.06 Å; Cα contacts (8 Å, |Δi|>4): 99; chains: 1; bounding box: 29×20×30 Å

Sequence (68 aa):
ERLRTAFGVDCFFALFTNIFENASDLFAAGDDGCVSRLGLRDQPVRLEGVMSRKNDFIPKFGRMLRQV

Solvent-accessible surface area (backbone atoms only — not comparable to full-atom values): 3982 Å² total; per-residue (Å²): 105,72,64,29,65,75,69,74,46,66,59,39,76,46,76,50,70,40,81,92,74,46,18,20,37,35,41,72,44,47,47,67,72,49,26,56,65,66,68,46,70,68,67,65,40,78,34,80,72,28,80,40,64,78,80,38,41,47,58,52,51,56,50,52,64,70,76,96